Protein AF-A0A8J7D9J8-F1 (afdb_monomer)

Mean predicted aligned error: 9.25 Å

pLDDT: mean 72.62, std 12.95, range [40.16, 85.69]

Nearest PDB structures (foldseek):
  7tyd-assembly2_D  TM=3.384E-01  e=2.861E+00  synthetic construct
  7n1k-assembly1_A  TM=3.169E-01  e=3.245E+00  synthetic construct

Structure (mmCIF, N/CA/C/O backbone):
data_AF-A0A8J7D9J8-F1
#
_entry.id   AF-A0A8J7D9J8-F1
#
loop_
_atom_site.group_PDB
_atom_site.id
_atom_site.type_symbol
_atom_site.label_atom_id
_atom_site.label_alt_id
_atom_site.label_comp_id
_atom_site.label_asym_id
_atom_site.label_entity_id
_atom_site.label_seq_id
_atom_site.pdbx_PDB_ins_code
_atom_site.Cartn_x
_atom_site.Cartn_y
_atom_site.Cartn_z
_atom_site.occupancy
_atom_site.B_iso_or_equiv
_atom_site.auth_seq_id
_atom_site.auth_comp_id
_atom_site.auth_asym_id
_atom_site.auth_atom_id
_atom_site.pdbx_PDB_model_num
ATOM 1 N N . MET A 1 1 ? 20.441 -14.425 -2.906 1.00 40.97 1 MET A N 1
ATOM 2 C CA . MET A 1 1 ? 20.439 -12.949 -2.941 1.00 40.97 1 MET A CA 1
ATOM 3 C C . MET A 1 1 ? 19.150 -12.508 -3.604 1.00 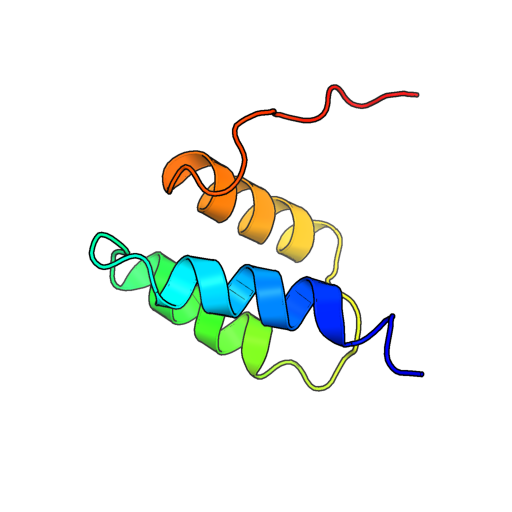40.97 1 MET A C 1
ATOM 5 O O . MET A 1 1 ? 19.027 -12.639 -4.815 1.00 40.97 1 MET A O 1
ATOM 9 N N . CYS A 1 2 ? 18.157 -12.095 -2.823 1.00 42.69 2 CYS A N 1
ATOM 10 C CA . CYS A 1 2 ? 16.938 -11.493 -3.363 1.00 42.69 2 CYS A CA 1
ATOM 11 C C . CYS A 1 2 ? 16.446 -10.408 -2.398 1.00 42.69 2 CYS A C 1
ATOM 13 O O . CYS A 1 2 ? 15.311 -10.418 -1.941 1.00 42.69 2 CYS A O 1
ATOM 15 N N . ASP A 1 3 ? 17.342 -9.483 -2.057 1.00 46.22 3 ASP A N 1
ATOM 16 C CA . ASP A 1 3 ? 17.082 -8.441 -1.057 1.00 46.22 3 ASP A CA 1
ATOM 17 C C . ASP A 1 3 ? 16.317 -7.228 -1.620 1.00 46.22 3 ASP A C 1
ATOM 19 O O . ASP A 1 3 ? 15.941 -6.336 -0.871 1.00 46.22 3 ASP A O 1
ATOM 23 N N . ALA A 1 4 ? 16.008 -7.212 -2.924 1.00 48.12 4 ALA A N 1
ATOM 24 C CA . ALA A 1 4 ? 15.179 -6.170 -3.544 1.00 48.12 4 ALA A CA 1
ATOM 25 C C . ALA A 1 4 ? 13.710 -6.593 -3.758 1.00 48.12 4 ALA A C 1
ATOM 27 O O . ALA A 1 4 ? 12.819 -5.753 -3.687 1.00 48.12 4 ALA A O 1
ATOM 28 N N . CYS A 1 5 ? 13.423 -7.889 -3.959 1.00 48.84 5 CYS A N 1
ATOM 29 C CA . CYS A 1 5 ? 12.042 -8.386 -4.092 1.00 48.84 5 CYS A CA 1
ATOM 30 C C . CYS A 1 5 ? 11.362 -8.670 -2.741 1.00 48.84 5 CYS A C 1
ATOM 32 O O . CYS A 1 5 ? 10.145 -8.839 -2.695 1.00 48.84 5 CYS A O 1
ATOM 34 N N 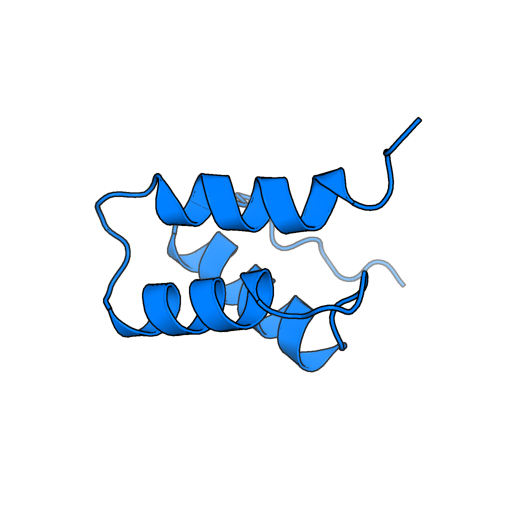. GLY A 1 6 ? 12.124 -8.728 -1.643 1.00 54.03 6 GLY A N 1
ATOM 35 C CA . GLY A 1 6 ? 11.596 -9.081 -0.324 1.00 54.03 6 GLY A CA 1
ATOM 36 C C . GLY A 1 6 ? 10.795 -7.970 0.356 1.00 54.03 6 GLY A C 1
ATOM 37 O O . GLY A 1 6 ? 9.816 -8.267 1.026 1.00 54.03 6 GLY A O 1
ATOM 38 N N . GLY A 1 7 ? 11.161 -6.696 0.169 1.00 67.56 7 GLY A N 1
ATOM 39 C CA . GLY A 1 7 ? 10.583 -5.586 0.938 1.00 67.56 7 GLY A CA 1
ATOM 40 C C . GLY A 1 7 ? 9.092 -5.370 0.674 1.00 67.56 7 GLY A C 1
ATOM 41 O O . GLY A 1 7 ? 8.284 -5.431 1.595 1.00 67.56 7 GLY A O 1
ATOM 42 N N . LEU A 1 8 ? 8.714 -5.164 -0.591 1.00 72.69 8 LEU A N 1
ATOM 43 C CA . LEU A 1 8 ? 7.320 -4.906 -0.966 1.00 72.69 8 LEU A CA 1
ATOM 44 C C . LEU A 1 8 ? 6.422 -6.124 -0.724 1.00 72.69 8 LEU A C 1
ATOM 46 O O . LEU A 1 8 ? 5.325 -5.988 -0.189 1.00 72.69 8 LEU A O 1
ATOM 50 N N . HIS A 1 9 ? 6.897 -7.316 -1.091 1.00 73.81 9 HIS A N 1
ATOM 51 C CA . HIS A 1 9 ? 6.134 -8.544 -0.898 1.00 73.81 9 HIS A CA 1
ATOM 52 C C . HIS A 1 9 ? 5.890 -8.816 0.590 1.00 73.81 9 HIS A C 1
ATOM 54 O O . HIS A 1 9 ? 4.766 -9.111 0.977 1.00 73.81 9 HIS A O 1
ATOM 60 N N . LEU A 1 10 ? 6.907 -8.631 1.439 1.00 76.88 10 LEU A N 1
ATOM 61 C CA . LEU A 1 10 ? 6.770 -8.779 2.887 1.00 76.88 10 LEU A CA 1
ATOM 62 C C . LEU A 1 10 ? 5.809 -7.743 3.484 1.00 76.88 10 LEU A C 1
ATOM 64 O O . LEU A 1 10 ? 4.971 -8.102 4.306 1.00 76.88 10 LEU A O 1
ATOM 68 N N . ARG A 1 11 ? 5.894 -6.477 3.055 1.00 80.19 11 ARG A N 1
ATOM 69 C CA . ARG A 1 11 ? 4.980 -5.401 3.480 1.00 80.19 11 ARG A CA 1
ATOM 70 C C . ARG A 1 11 ? 3.521 -5.735 3.155 1.00 80.19 11 ARG A C 1
ATOM 72 O O . ARG A 1 11 ? 2.662 -5.685 4.031 1.00 80.19 11 ARG A O 1
ATOM 79 N N . ILE A 1 12 ? 3.259 -6.167 1.920 1.00 79.50 12 ILE A N 1
ATOM 80 C CA . ILE A 1 12 ? 1.920 -6.568 1.467 1.00 79.50 12 ILE A CA 1
ATOM 81 C C . ILE A 1 12 ? 1.420 -7.810 2.215 1.00 79.50 12 ILE A C 1
ATOM 83 O O . ILE A 1 12 ? 0.254 -7.849 2.606 1.00 79.50 12 ILE A O 1
ATOM 87 N N . SER A 1 13 ? 2.272 -8.814 2.430 1.00 78.62 13 SER A N 1
ATOM 88 C CA . SER A 1 13 ? 1.894 -10.030 3.160 1.00 78.62 13 SER A CA 1
ATOM 89 C C . SER A 1 13 ? 1.517 -9.729 4.609 1.00 78.62 13 SER A C 1
ATOM 91 O O . SER A 1 13 ? 0.465 -10.174 5.053 1.00 78.62 13 SER A O 1
ATOM 93 N N . ARG A 1 14 ? 2.285 -8.885 5.311 1.00 80.75 14 ARG A N 1
ATOM 94 C CA . ARG A 1 14 ? 1.968 -8.474 6.692 1.00 80.75 14 ARG A CA 1
ATOM 95 C C . ARG A 1 14 ? 0.635 -7.735 6.799 1.00 80.75 14 ARG A C 1
ATOM 97 O O . ARG A 1 14 ? -0.073 -7.894 7.784 1.00 80.75 14 ARG A O 1
ATOM 104 N N . LEU A 1 15 ? 0.283 -6.942 5.788 1.00 80.06 15 LEU A N 1
ATOM 105 C CA . LEU A 1 15 ? -1.022 -6.288 5.732 1.00 80.06 15 LEU A CA 1
ATOM 106 C C . LEU A 1 15 ? -2.166 -7.257 5.415 1.00 80.06 15 LEU A C 1
ATOM 108 O O . LEU A 1 15 ? -3.251 -7.111 5.960 1.00 80.06 15 LEU A O 1
ATOM 112 N N . ARG A 1 16 ? -1.935 -8.253 4.554 1.00 76.00 16 ARG A N 1
ATOM 113 C CA . ARG A 1 16 ? -2.920 -9.307 4.254 1.00 76.00 16 ARG A CA 1
ATOM 114 C C . ARG A 1 16 ? -3.180 -10.243 5.430 1.00 76.00 16 ARG A C 1
ATOM 116 O O . ARG A 1 16 ? -4.252 -10.826 5.494 1.00 76.00 16 ARG A O 1
ATOM 123 N N . GLU A 1 17 ? -2.204 -10.402 6.316 1.00 77.12 17 GLU A N 1
ATOM 124 C CA . GLU A 1 17 ? -2.337 -11.142 7.576 1.00 77.12 17 GLU A CA 1
ATOM 125 C C . GLU A 1 17 ? -3.107 -10.354 8.650 1.00 77.12 17 GLU A C 1
ATOM 127 O O . GLU A 1 17 ? -3.419 -10.903 9.703 1.00 77.12 17 GLU A O 1
ATOM 132 N N . ASN A 1 18 ? -3.424 -9.076 8.412 1.00 77.62 18 ASN A N 1
ATOM 133 C CA . ASN A 1 18 ? -4.235 -8.285 9.326 1.00 77.62 18 ASN A CA 1
ATOM 134 C C . ASN A 1 18 ? -5.726 -8.577 9.086 1.00 77.62 18 ASN A C 1
ATOM 136 O O . ASN A 1 18 ? -6.312 -8.094 8.119 1.00 77.62 18 ASN A O 1
ATOM 140 N N . ASP A 1 19 ? -6.350 -9.345 9.983 1.00 68.56 19 ASP A N 1
ATOM 141 C CA . ASP A 1 19 ? -7.772 -9.725 9.902 1.00 68.56 19 ASP A CA 1
ATOM 142 C C . ASP A 1 19 ? -8.749 -8.533 9.958 1.00 68.56 19 ASP A C 1
ATOM 144 O O . ASP A 1 19 ? -9.928 -8.687 9.647 1.00 68.56 19 ASP A O 1
ATOM 148 N N . ASN A 1 20 ? -8.278 -7.336 10.329 1.00 74.31 20 ASN A N 1
ATOM 149 C CA . ASN A 1 20 ? -9.100 -6.125 10.355 1.00 74.31 20 ASN A CA 1
ATOM 150 C C . ASN A 1 20 ? -9.093 -5.359 9.023 1.00 74.31 20 ASN A C 1
ATOM 152 O O . ASN A 1 20 ? -9.720 -4.305 8.938 1.00 74.31 20 ASN A O 1
ATOM 156 N N . LEU A 1 21 ? -8.371 -5.842 8.005 1.00 78.50 21 LEU A N 1
ATOM 157 C CA . LEU A 1 21 ? -8.213 -5.149 6.731 1.00 78.50 21 LEU A CA 1
ATOM 158 C C . LEU A 1 21 ? -9.532 -5.092 5.945 1.00 78.50 21 LEU A C 1
ATOM 160 O O . LEU A 1 21 ? -10.057 -6.114 5.506 1.00 78.50 21 LEU A O 1
ATOM 164 N N . GLU A 1 22 ? -10.041 -3.883 5.719 1.00 80.06 22 GLU A N 1
ATOM 165 C CA . GLU A 1 22 ? -11.258 -3.666 4.936 1.00 80.06 22 GLU A CA 1
ATOM 166 C C . GLU A 1 22 ? -11.074 -4.048 3.449 1.00 80.06 22 GLU A C 1
ATOM 168 O O . GLU A 1 22 ? -9.961 -4.090 2.908 1.00 80.06 22 GLU A O 1
ATOM 173 N N . ASP A 1 23 ? -12.187 -4.281 2.743 1.00 77.62 23 ASP A N 1
ATOM 174 C CA . ASP A 1 23 ? -12.187 -4.740 1.343 1.00 77.62 23 ASP A CA 1
ATOM 175 C C . ASP A 1 23 ? -11.425 -3.801 0.389 1.00 77.62 23 ASP A C 1
ATOM 177 O O . ASP A 1 23 ? -10.751 -4.250 -0.544 1.00 77.62 23 ASP A O 1
ATOM 181 N N . ALA A 1 24 ? -11.494 -2.488 0.625 1.00 78.94 24 ALA A N 1
ATOM 182 C CA . ALA A 1 24 ? -10.829 -1.487 -0.207 1.00 78.94 24 ALA A CA 1
ATOM 183 C C . ALA A 1 24 ? -9.284 -1.566 -0.132 1.00 78.94 24 ALA A C 1
ATOM 185 O O . ALA A 1 24 ? -8.651 -1.739 -1.180 1.00 78.94 24 ALA A O 1
ATOM 186 N N . PRO A 1 25 ? -8.641 -1.495 1.051 1.00 78.12 25 PRO A N 1
ATOM 187 C CA . PRO A 1 25 ? -7.195 -1.689 1.168 1.00 78.12 25 PRO A CA 1
ATOM 188 C C . PRO A 1 25 ? -6.749 -3.092 0.740 1.00 78.12 25 PRO A C 1
ATOM 190 O O . PRO A 1 25 ? -5.694 -3.226 0.119 1.00 78.12 25 PRO A O 1
ATOM 193 N N . SER A 1 26 ? -7.570 -4.127 0.949 1.00 79.75 26 SER A N 1
ATOM 194 C CA . SER A 1 26 ? -7.294 -5.481 0.445 1.00 79.75 26 SER A CA 1
ATOM 195 C C . SER A 1 26 ? -7.177 -5.527 -1.085 1.00 79.75 26 SER A C 1
ATOM 197 O O . SER A 1 26 ? -6.223 -6.094 -1.638 1.00 79.75 26 SER A O 1
ATOM 199 N N . ALA A 1 27 ? -8.095 -4.860 -1.793 1.00 82.81 27 ALA A N 1
ATOM 200 C CA . ALA A 1 27 ? -8.060 -4.749 -3.248 1.00 82.81 27 ALA A CA 1
ATOM 201 C C . ALA A 1 27 ? -6.818 -3.990 -3.743 1.00 82.81 27 ALA A C 1
ATOM 203 O O . ALA A 1 27 ? -6.175 -4.425 -4.703 1.00 82.81 27 ALA A O 1
ATOM 204 N N . VAL A 1 28 ? -6.433 -2.905 -3.062 1.00 83.06 28 VAL A N 1
ATOM 205 C CA . VAL A 1 28 ? -5.216 -2.139 -3.377 1.00 83.06 28 VAL A CA 1
ATOM 206 C C . VAL A 1 28 ? -3.970 -3.007 -3.212 1.00 83.06 28 VAL A C 1
ATOM 208 O O . VAL A 1 28 ? -3.148 -3.074 -4.122 1.00 83.06 28 VAL A O 1
ATOM 211 N N . LEU A 1 29 ? -3.842 -3.739 -2.105 1.00 82.31 29 LEU A N 1
ATOM 212 C CA . LEU A 1 29 ? -2.698 -4.620 -1.852 1.00 82.31 29 LEU A C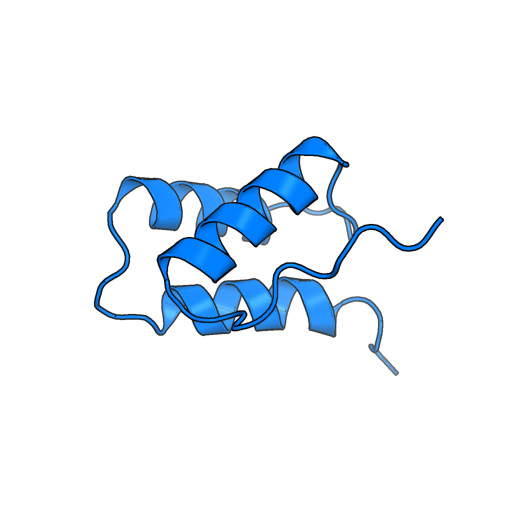A 1
ATOM 213 C C . LEU A 1 29 ? -2.606 -5.785 -2.830 1.00 82.31 29 LEU A C 1
ATOM 215 O O . LEU A 1 29 ? -1.511 -6.212 -3.196 1.00 82.31 29 LEU A O 1
ATOM 219 N N . LYS A 1 30 ? -3.749 -6.309 -3.279 1.00 82.69 30 LYS A N 1
ATOM 220 C CA . LYS A 1 30 ? -3.796 -7.267 -4.385 1.00 82.69 30 LYS A CA 1
ATOM 221 C C . LYS A 1 30 ? -3.249 -6.663 -5.666 1.00 82.69 30 LYS A C 1
ATOM 223 O O . LYS A 1 30 ? -2.384 -7.274 -6.282 1.00 82.69 30 LYS A O 1
ATOM 228 N N . HIS A 1 31 ? -3.686 -5.458 -6.009 1.00 83.19 31 HIS A N 1
ATOM 229 C CA . HIS A 1 31 ? -3.204 -4.776 -7.200 1.00 83.19 31 HIS A CA 1
ATOM 230 C C . HIS A 1 31 ? -1.699 -4.496 -7.124 1.00 83.19 31 HIS A C 1
ATOM 232 O O . HIS A 1 31 ? -0.982 -4.778 -8.078 1.00 83.19 31 HIS A O 1
ATOM 238 N N . LEU A 1 32 ? -1.207 -4.036 -5.967 1.00 80.88 32 LEU A N 1
ATOM 239 C CA . LEU A 1 32 ? 0.216 -3.787 -5.717 1.00 80.88 32 LEU A CA 1
ATOM 240 C C . LEU A 1 32 ? 1.058 -5.073 -5.772 1.00 80.88 32 LEU A C 1
ATOM 242 O O . LEU A 1 32 ? 2.182 -5.040 -6.264 1.00 80.88 32 LEU A O 1
ATOM 246 N N . GLY A 1 33 ? 0.524 -6.207 -5.308 1.00 77.12 33 GLY A N 1
ATOM 247 C CA . GLY A 1 33 ? 1.200 -7.509 -5.361 1.00 77.12 33 GLY A CA 1
ATOM 248 C C . GLY A 1 33 ? 1.204 -8.162 -6.749 1.00 77.12 33 GLY A C 1
ATOM 249 O O . GLY A 1 33 ? 2.062 -8.994 -7.030 1.00 77.12 33 GLY A O 1
ATOM 250 N N . GLU A 1 34 ? 0.272 -7.781 -7.626 1.00 78.00 34 GLU A N 1
ATOM 251 C CA . GLU A 1 34 ? 0.189 -8.237 -9.022 1.00 78.00 34 GLU A CA 1
ATOM 252 C C . GLU A 1 34 ? 1.055 -7.395 -9.979 1.00 78.00 34 GLU A C 1
ATOM 254 O O . GLU A 1 34 ? 1.233 -7.754 -11.150 1.00 78.00 34 GLU A O 1
ATOM 259 N N . LEU A 1 35 ? 1.635 -6.290 -9.495 1.00 74.56 35 LEU A N 1
ATOM 260 C CA . LEU A 1 35 ? 2.564 -5.481 -10.272 1.00 74.56 35 LEU A CA 1
ATOM 261 C C . LEU A 1 35 ? 3.802 -6.310 -10.637 1.00 74.56 35 LEU A C 1
ATOM 263 O O . LEU A 1 35 ? 4.611 -6.682 -9.795 1.00 74.56 35 LEU A O 1
ATOM 267 N N . LYS A 1 36 ? 4.014 -6.526 -11.940 1.00 67.75 36 LYS A N 1
ATOM 268 C CA . LYS A 1 36 ? 5.223 -7.187 -12.476 1.00 67.75 36 LYS A CA 1
ATOM 269 C C . LYS A 1 36 ? 6.498 -6.341 -12.347 1.00 67.75 36 LYS A C 1
ATOM 271 O O . LYS A 1 36 ? 7.559 -6.766 -12.802 1.00 67.75 36 LYS A O 1
ATOM 276 N N . ARG A 1 37 ? 6.396 -5.126 -11.798 1.00 75.31 37 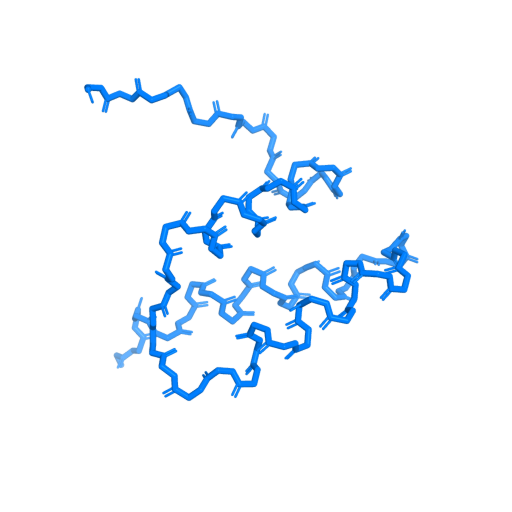ARG A N 1
ATOM 277 C CA . ARG A 1 37 ? 7.524 -4.210 -11.605 1.00 75.31 37 ARG A CA 1
ATOM 278 C C . ARG A 1 37 ? 8.065 -4.323 -10.175 1.00 75.31 37 ARG A C 1
ATOM 280 O O . ARG A 1 37 ? 7.269 -4.397 -9.247 1.00 75.31 37 ARG A O 1
ATOM 287 N N . PRO A 1 38 ? 9.3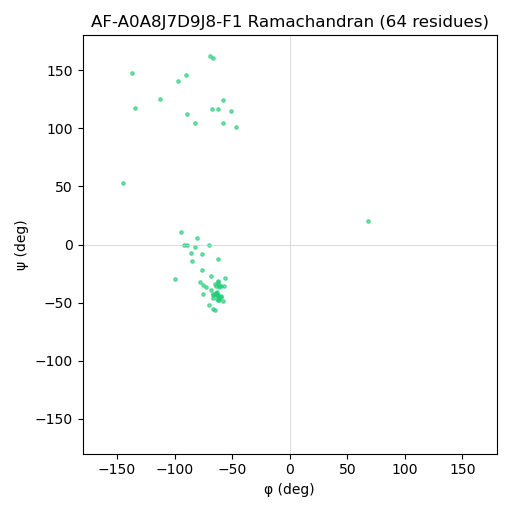94 -4.275 -9.978 1.00 66.69 38 PRO A N 1
ATOM 288 C CA . PRO A 1 38 ? 10.013 -4.426 -8.659 1.00 66.69 38 PRO A CA 1
ATOM 289 C C . PRO A 1 38 ? 9.990 -3.142 -7.812 1.00 66.69 38 PRO A C 1
ATOM 291 O O . PRO A 1 38 ? 10.611 -3.099 -6.756 1.00 66.69 38 PRO A O 1
ATOM 294 N N . TYR A 1 39 ? 9.328 -2.081 -8.277 1.00 69.62 39 TYR A N 1
ATOM 295 C CA . TYR A 1 39 ? 9.269 -0.792 -7.597 1.00 69.62 39 TYR A CA 1
ATOM 296 C C . TYR A 1 39 ? 7.857 -0.221 -7.644 1.00 69.62 39 TYR A C 1
ATOM 298 O O . TYR A 1 39 ? 7.123 -0.391 -8.622 1.00 69.62 39 TYR A O 1
ATOM 306 N N . LEU A 1 40 ? 7.511 0.497 -6.586 1.00 78.00 40 LEU A N 1
ATOM 307 C CA . LEU A 1 40 ? 6.313 1.309 -6.515 1.00 78.00 40 LEU A CA 1
ATOM 308 C C . LEU A 1 40 ? 6.616 2.724 -7.011 1.00 78.00 40 LEU A C 1
ATOM 310 O O . LEU A 1 40 ? 7.712 3.258 -6.844 1.00 78.00 40 LEU A O 1
ATOM 314 N N . THR A 1 41 ? 5.637 3.340 -7.655 1.00 83.69 41 THR A N 1
ATOM 315 C CA . THR A 1 41 ? 5.657 4.773 -7.950 1.00 83.69 41 THR A CA 1
ATOM 316 C C . THR A 1 41 ? 5.503 5.577 -6.660 1.00 83.69 41 THR A C 1
ATO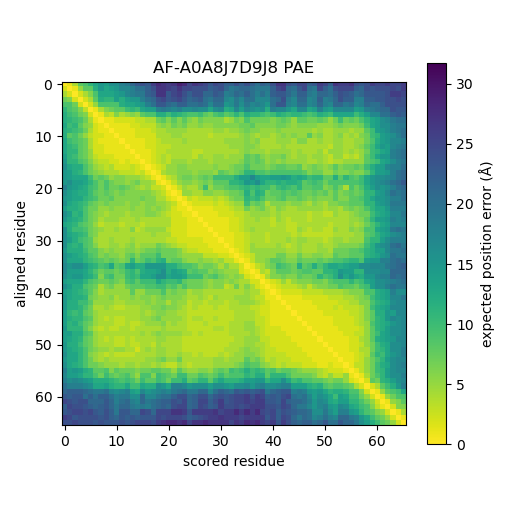M 318 O O . THR A 1 41 ? 5.001 5.076 -5.656 1.00 83.69 41 THR A O 1
ATOM 321 N N . ALA A 1 42 ? 5.863 6.862 -6.688 1.00 82.12 42 ALA A N 1
ATOM 322 C CA . ALA A 1 42 ? 5.744 7.735 -5.517 1.00 82.12 42 ALA A CA 1
ATOM 323 C C . ALA A 1 42 ? 4.317 7.796 -4.933 1.00 82.12 42 ALA A C 1
ATOM 325 O O . ALA A 1 42 ? 4.145 8.021 -3.738 1.00 82.12 42 ALA A O 1
ATOM 326 N N . VAL A 1 43 ? 3.289 7.605 -5.768 1.00 82.75 43 VAL A N 1
ATOM 327 C CA . VAL A 1 43 ? 1.887 7.560 -5.326 1.00 82.75 43 VAL A CA 1
ATOM 328 C C . VAL A 1 43 ? 1.573 6.232 -4.643 1.00 82.75 43 VAL A C 1
ATOM 330 O O . VAL A 1 43 ? 0.934 6.224 -3.598 1.00 82.75 43 VAL A O 1
ATOM 333 N N . GLU A 1 44 ? 2.045 5.120 -5.200 1.00 82.25 44 GLU A N 1
ATOM 334 C CA . GLU A 1 44 ? 1.833 3.787 -4.633 1.00 82.25 44 GLU A CA 1
ATOM 335 C C . GLU A 1 44 ? 2.585 3.596 -3.314 1.00 82.25 44 GLU A C 1
ATOM 337 O O . GLU A 1 44 ? 2.017 3.031 -2.390 1.00 82.25 44 GLU A O 1
ATOM 342 N N . GLU A 1 45 ? 3.813 4.112 -3.190 1.00 83.56 45 GLU A N 1
ATOM 343 C CA . GLU A 1 45 ? 4.551 4.131 -1.916 1.00 83.56 45 GLU A CA 1
ATOM 344 C C . GLU A 1 45 ? 3.786 4.910 -0.845 1.00 83.56 45 GLU A C 1
ATOM 346 O O . GLU A 1 45 ? 3.650 4.441 0.283 1.00 83.56 45 GLU A O 1
ATOM 351 N N . LYS A 1 46 ? 3.248 6.086 -1.199 1.00 84.94 46 LYS A N 1
ATOM 352 C CA . LYS A 1 46 ? 2.434 6.896 -0.281 1.00 84.94 46 LYS A CA 1
ATOM 353 C C . LYS A 1 46 ? 1.144 6.187 0.116 1.00 84.94 46 LYS A C 1
ATOM 355 O O . LYS A 1 46 ? 0.765 6.235 1.280 1.00 84.94 46 LYS A O 1
ATOM 360 N N . LEU A 1 47 ? 0.477 5.542 -0.839 1.00 85.50 47 LEU A N 1
ATOM 361 C CA . LEU A 1 47 ? -0.753 4.799 -0.588 1.00 85.50 47 LEU A CA 1
ATOM 362 C C . LEU A 1 47 ? -0.492 3.580 0.302 1.00 85.50 47 LEU A C 1
ATOM 364 O O . LEU A 1 47 ? -1.216 3.374 1.270 1.00 85.50 47 LEU A O 1
ATOM 368 N N . LEU A 1 48 ? 0.559 2.811 0.008 1.00 83.88 48 LEU A N 1
ATOM 369 C CA . LEU A 1 48 ? 0.969 1.675 0.825 1.00 83.88 48 LEU A CA 1
ATOM 370 C C . LEU A 1 48 ? 1.336 2.131 2.240 1.00 83.88 48 LEU A C 1
ATOM 372 O O . LEU A 1 48 ? 0.834 1.553 3.192 1.00 83.88 48 LEU A O 1
ATOM 376 N N . GLY A 1 49 ? 2.115 3.206 2.382 1.00 83.94 49 GLY A N 1
ATOM 377 C CA . GLY A 1 49 ? 2.46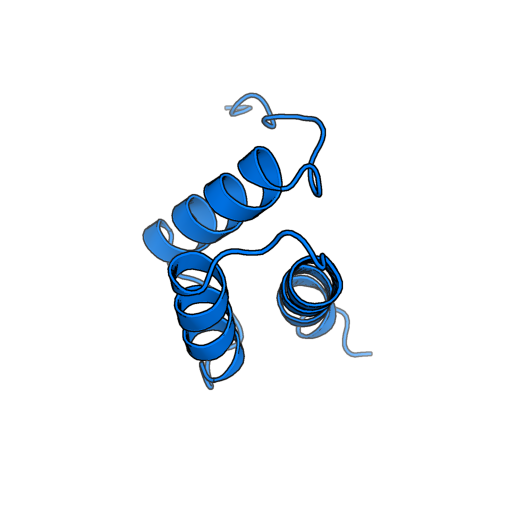1 3.764 3.691 1.00 83.94 49 GLY A CA 1
ATOM 378 C C . GLY A 1 49 ? 1.246 4.249 4.488 1.00 83.94 49 GLY A C 1
ATOM 379 O O . GLY A 1 49 ? 1.194 4.060 5.698 1.00 83.94 49 GLY A O 1
ATOM 380 N N . LEU A 1 50 ? 0.231 4.817 3.831 1.00 85.69 50 LEU A N 1
ATOM 381 C CA . LEU A 1 50 ? -1.009 5.207 4.504 1.00 85.69 50 LEU A CA 1
ATOM 382 C C . LEU A 1 50 ? -1.783 3.984 5.014 1.00 85.69 50 LEU A C 1
ATOM 384 O O . LEU A 1 50 ? -2.232 3.982 6.152 1.00 85.69 50 LEU A O 1
ATOM 388 N N . ILE A 1 51 ? -1.879 2.921 4.210 1.00 84.94 51 ILE A N 1
ATOM 389 C CA . ILE A 1 51 ? -2.501 1.658 4.635 1.00 84.94 51 ILE A CA 1
ATOM 390 C C . ILE A 1 51 ? -1.700 1.048 5.794 1.00 84.94 51 ILE A C 1
ATOM 392 O O . ILE A 1 51 ? -2.263 0.671 6.813 1.00 84.94 51 ILE A O 1
ATOM 396 N N . GLU A 1 52 ? -0.376 0.982 5.698 1.00 83.75 52 GLU A N 1
ATOM 397 C CA . GLU A 1 52 ? 0.436 0.440 6.787 1.00 83.75 52 GLU A CA 1
ATOM 398 C C . GLU A 1 52 ? 0.328 1.256 8.085 1.00 83.75 52 GLU A C 1
ATOM 400 O O . GLU A 1 52 ? 0.417 0.668 9.163 1.00 83.75 52 GLU A O 1
ATOM 405 N N . PHE A 1 53 ? 0.123 2.573 8.003 1.00 83.56 53 PHE A N 1
ATOM 406 C CA . PHE A 1 53 ? -0.117 3.435 9.162 1.00 83.56 53 PHE A CA 1
ATOM 407 C C . PHE A 1 53 ? -1.491 3.173 9.791 1.00 83.56 53 PHE A C 1
ATOM 409 O O . PHE A 1 53 ? -1.572 2.890 10.985 1.00 83.56 53 PHE A O 1
ATOM 416 N N . GLU A 1 54 ? -2.556 3.192 8.986 1.00 84.50 54 GLU A N 1
ATOM 417 C CA . GLU A 1 54 ? -3.933 2.962 9.452 1.00 84.50 54 GLU A CA 1
ATOM 418 C C . GLU A 1 54 ? -4.096 1.578 10.098 1.00 84.50 54 GLU A C 1
ATOM 420 O O . GLU A 1 54 ? -4.791 1.424 11.100 1.00 84.50 54 GLU A O 1
ATOM 425 N N . TYR A 1 55 ? -3.399 0.571 9.566 1.00 82.19 55 TYR A N 1
ATOM 426 C CA . TYR A 1 55 ? -3.449 -0.808 10.057 1.00 82.19 55 TYR A CA 1
ATOM 427 C C . TYR A 1 55 ? -2.335 -1.155 11.059 1.00 82.19 55 TYR A C 1
ATOM 429 O O .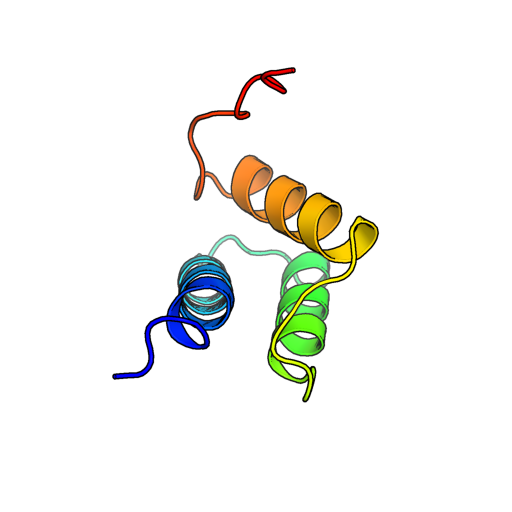 TYR A 1 55 ? -2.156 -2.327 11.400 1.00 82.19 55 TYR A O 1
ATOM 437 N N . GLY A 1 56 ? -1.588 -0.158 11.549 1.00 74.62 56 GLY A N 1
ATOM 438 C CA . GLY A 1 56 ? -0.618 -0.315 12.639 1.00 74.62 56 GLY A CA 1
ATOM 439 C C . GLY A 1 56 ? 0.615 -1.166 12.306 1.00 74.62 56 GLY A C 1
ATOM 440 O O . GLY A 1 56 ? 1.285 -1.665 13.211 1.00 74.62 56 GLY A O 1
ATOM 441 N N . ILE A 1 57 ? 0.928 -1.350 11.021 1.00 75.25 57 ILE A N 1
ATOM 442 C CA . ILE A 1 57 ? 2.116 -2.079 10.549 1.00 75.25 57 ILE A CA 1
ATOM 443 C C . ILE A 1 57 ? 3.383 -1.213 10.662 1.00 75.25 57 ILE A C 1
ATOM 445 O O . ILE A 1 57 ? 4.458 -1.748 10.949 1.00 75.25 57 ILE A O 1
ATOM 449 N N . ILE A 1 58 ? 3.264 0.112 10.501 1.00 71.25 58 ILE A N 1
ATOM 450 C CA . ILE A 1 58 ? 4.307 1.096 10.846 1.00 71.25 58 ILE A CA 1
ATOM 451 C C . ILE A 1 58 ? 3.842 1.957 12.019 1.00 71.25 58 ILE A C 1
ATOM 453 O O . ILE A 1 58 ? 2.800 2.597 11.954 1.00 71.25 58 ILE A O 1
ATOM 457 N N . ASN A 1 59 ? 4.655 1.999 13.079 1.00 58.03 59 ASN A N 1
ATOM 458 C CA . ASN A 1 59 ? 4.431 2.852 14.254 1.00 58.03 59 ASN A CA 1
ATOM 459 C C . ASN A 1 59 ? 5.115 4.227 14.155 1.00 58.03 59 ASN A C 1
ATOM 461 O O . ASN A 1 59 ? 4.982 5.043 15.062 1.00 58.03 59 ASN A O 1
ATOM 465 N N . GLU A 1 60 ? 5.822 4.517 13.063 1.00 52.03 60 GLU A N 1
ATOM 466 C CA . GLU A 1 60 ? 6.466 5.811 12.850 1.00 52.03 60 GLU A CA 1
ATOM 467 C C . GLU A 1 60 ? 6.185 6.302 11.432 1.00 52.03 60 GLU A C 1
ATOM 469 O O . GLU A 1 60 ? 6.614 5.702 10.444 1.00 52.03 60 GLU A O 1
ATOM 474 N N . VAL A 1 61 ? 5.492 7.441 11.336 1.00 55.06 61 VAL A N 1
ATOM 475 C CA . VAL A 1 61 ? 5.668 8.349 10.203 1.00 55.06 61 VAL A CA 1
ATOM 476 C C . VAL A 1 61 ? 7.144 8.711 10.226 1.00 55.06 61 VAL A C 1
ATOM 478 O O . VAL A 1 61 ? 7.563 9.476 11.092 1.00 55.06 61 VAL A O 1
ATOM 481 N N . LEU A 1 62 ? 7.942 8.136 9.323 1.00 49.97 62 LEU A N 1
ATOM 482 C CA . LEU A 1 62 ? 9.298 8.619 9.094 1.00 49.97 62 LEU A CA 1
ATOM 483 C C . LEU A 1 62 ? 9.184 10.134 8.870 1.00 49.97 62 LEU A C 1
ATOM 485 O O . LEU A 1 62 ? 8.540 10.544 7.896 1.00 49.97 62 LEU A O 1
ATOM 489 N N . PRO A 1 63 ? 9.734 10.983 9.760 1.00 49.62 63 PRO A N 1
ATOM 490 C CA . PRO A 1 63 ? 9.827 12.394 9.455 1.00 49.62 63 PRO A CA 1
ATOM 491 C C . PRO A 1 63 ? 10.637 12.468 8.168 1.00 49.62 63 PRO A C 1
ATOM 493 O O . PRO A 1 63 ? 11.726 11.895 8.107 1.00 49.62 63 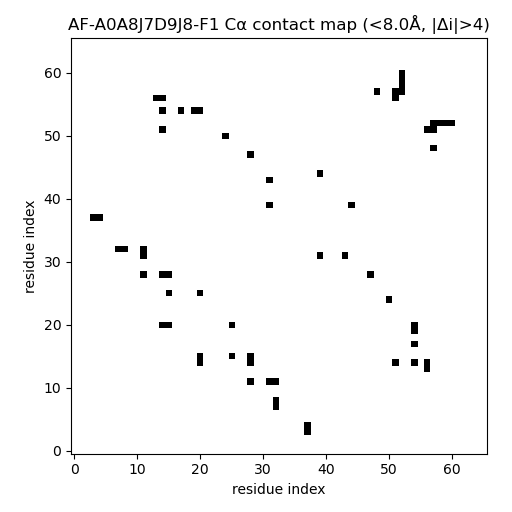PRO A O 1
ATOM 496 N N . ASN A 1 64 ? 10.080 13.107 7.135 1.00 50.66 64 ASN A N 1
ATOM 497 C CA . ASN A 1 64 ? 10.816 13.444 5.922 1.00 50.66 64 ASN A CA 1
ATOM 498 C C . ASN A 1 64 ? 12.147 14.063 6.355 1.00 50.66 64 ASN A C 1
ATOM 500 O O . ASN A 1 64 ? 12.190 15.210 6.800 1.00 50.66 64 ASN A O 1
ATOM 504 N N . SER A 1 65 ? 13.216 13.274 6.308 1.00 59.59 65 SER A N 1
ATOM 505 C CA . SER A 1 65 ? 14.559 13.777 6.497 1.00 59.59 65 SER A CA 1
ATOM 506 C C . SER A 1 65 ? 15.058 14.178 5.123 1.00 59.59 65 SER A C 1
ATOM 508 O O . SER A 1 65 ? 15.317 13.314 4.286 1.00 59.59 65 SER A O 1
ATOM 510 N N . GLN A 1 66 ? 15.214 15.500 5.009 1.00 40.16 66 GLN A N 1
ATOM 511 C CA . GLN A 1 66 ? 15.852 16.312 3.966 1.00 40.16 66 GLN A CA 1
ATOM 512 C C . GLN A 1 66 ? 14.953 16.860 2.858 1.00 40.16 66 GLN A C 1
ATOM 514 O O . GLN A 1 66 ? 14.382 16.080 2.069 1.00 40.16 66 GLN A O 1
#

Radius of gyration: 12.02 Å; Cα contacts (8 Å, |Δi|>4): 32; chains: 1; bounding box: 33×29×27 Å

Solvent-accessible surface area (backbone atoms only — not comparable to full-atom values): 4226 Å² total; per-residue (Å²): 140,63,85,68,67,45,58,65,54,50,55,44,49,58,51,70,69,38,90,82,61,51,71,68,64,50,52,51,45,50,54,62,69,67,47,92,57,90,67,71,52,79,65,52,48,51,52,50,51,50,53,31,43,78,70,64,73,42,93,62,83,74,73,86,80,128

Sequence (66 aa):
MCDACGGLHLRISRLRENDNLEDAPSAVLKHLGELKRPYLTAVEEKLLGLIEFEYGIINEVLPNSQ

Foldseek 3Di:
DPVLQCPLVVLLVVLVPQPVDDPVVVVLSVVSVPPPDSDDDPVSVVVSVVSCVVSVVDPDPPDPDD

Secondary structure (DSSP, 8-state):
--TTTHHHHHHHHHHHT-TT--HHHHHHHHHHHH-SSSS--HHHHHHHHHHHHHTTS-S-------